Protein AF-A0AAD2CUN0-F1 (afdb_monomer_lite)

Foldseek 3Di:
DDPLLVQLQDLDRDPVVLVVCLVVDQLCQQLDADPVRDGSLLSLLQNDDPRSLVSSLVSLCSNQQVVCVLLVVVVSNVVLVVLNVVLSPDPDSVVNSVSVVVSSVVSVVVVVVVVVLVVVVVVVVVVVVVVCVVDVPDDPPPPPPDDDDCVSNCVRCCVVVPNDPPD

pLDDT: mean 84.8, std 17.95, range [41.09, 98.38]

Organism: NCBI:txid2856

Sequence (167 aa):
MTPFHILCSCAEPRRDLLQALLQKYPSHVLGWKDTNGKRAMDYLAINWTPETASLLQMALQFWMLHPIQRWGATAWFSDMEDKVNAILVNDHKDNRAGLLRKACSKMDDHRRNESMTILELAMWNKALGSLVRRNSSISRRHLVLNTCGSSCVLSNVAPFLGFDSDY

Structure (mmCIF, N/CA/C/O backbone):
data_AF-A0AAD2CUN0-F1
#
_entry.id   AF-A0AAD2CUN0-F1
#
loop_
_atom_site.group_PDB
_atom_site.id
_atom_site.type_symbol
_atom_site.label_atom_id
_atom_site.label_alt_id
_atom_site.label_comp_id
_atom_site.label_asym_id
_atom_site.label_entity_id
_atom_site.label_seq_id
_atom_site.pdbx_PDB_ins_code
_atom_site.Cartn_x
_atom_site.Cartn_y
_atom_site.Cartn_z
_atom_site.occupancy
_atom_site.B_iso_or_equiv
_atom_site.auth_seq_id
_atom_site.auth_comp_id
_atom_site.auth_asym_id
_atom_site.auth_atom_id
_atom_site.pdbx_PDB_model_num
ATOM 1 N N . MET A 1 1 ? 3.752 -16.012 0.666 1.00 89.62 1 MET A N 1
ATOM 2 C CA . MET A 1 1 ? 3.637 -15.326 -0.641 1.00 89.62 1 MET A CA 1
ATOM 3 C C . MET A 1 1 ? 2.155 -15.179 -0.972 1.00 89.62 1 MET A C 1
ATOM 5 O O . MET A 1 1 ? 1.429 -16.145 -0.781 1.00 89.62 1 MET A O 1
ATOM 9 N N . THR A 1 2 ? 1.681 -13.992 -1.364 1.00 96.62 2 THR A N 1
ATOM 10 C CA . THR A 1 2 ? 0.245 -13.736 -1.654 1.00 96.62 2 THR A CA 1
ATOM 11 C C . THR A 1 2 ? 0.004 -13.640 -3.169 1.00 96.62 2 THR A C 1
ATOM 13 O O . THR A 1 2 ? 0.974 -13.436 -3.902 1.00 96.62 2 THR A O 1
ATOM 16 N N . PRO A 1 3 ? -1.248 -13.714 -3.666 1.00 97.81 3 PRO A N 1
ATOM 17 C CA . PRO A 1 3 ? -1.544 -13.483 -5.086 1.00 97.81 3 PRO A CA 1
ATOM 18 C C . PRO A 1 3 ? -1.009 -12.144 -5.615 1.00 97.81 3 PRO A C 1
ATOM 20 O O . PRO A 1 3 ? -0.560 -12.070 -6.755 1.00 97.81 3 PRO A O 1
ATOM 23 N N . PHE A 1 4 ? -0.961 -11.110 -4.765 1.00 98.06 4 PHE A N 1
ATOM 24 C CA . PHE A 1 4 ? -0.335 -9.831 -5.106 1.00 98.06 4 PHE A CA 1
ATOM 25 C C . PHE A 1 4 ? 1.166 -9.965 -5.374 1.00 98.06 4 PHE A C 1
ATOM 27 O O . PHE A 1 4 ? 1.666 -9.343 -6.299 1.00 98.06 4 PHE A O 1
ATOM 34 N N . HIS A 1 5 ? 1.892 -10.783 -4.602 1.00 98.06 5 HIS A N 1
ATOM 35 C CA . HIS A 1 5 ? 3.325 -10.996 -4.837 1.00 98.06 5 HIS A CA 1
ATOM 36 C C . HIS A 1 5 ? 3.563 -11.670 -6.185 1.00 98.06 5 HIS A C 1
ATOM 38 O O . HIS A 1 5 ? 4.440 -11.236 -6.920 1.00 98.06 5 HIS A O 1
ATOM 44 N N . ILE A 1 6 ? 2.752 -12.682 -6.524 1.00 97.75 6 ILE A N 1
ATOM 45 C CA . ILE A 1 6 ? 2.831 -13.369 -7.819 1.00 97.75 6 ILE A CA 1
ATOM 46 C C . ILE A 1 6 ? 2.638 -12.348 -8.941 1.00 97.75 6 ILE A C 1
ATOM 48 O O . ILE A 1 6 ? 3.540 -12.169 -9.753 1.00 97.75 6 ILE A O 1
ATOM 52 N N . LEU A 1 7 ? 1.521 -11.613 -8.921 1.00 97.88 7 LEU A N 1
ATOM 53 C CA . LEU A 1 7 ? 1.194 -10.629 -9.952 1.00 97.88 7 LEU A CA 1
ATOM 54 C C . LEU A 1 7 ? 2.248 -9.520 -10.075 1.00 97.88 7 LEU A C 1
ATOM 56 O O . LEU A 1 7 ? 2.688 -9.211 -11.177 1.00 97.88 7 LEU A O 1
ATOM 60 N N . CYS A 1 8 ? 2.658 -8.918 -8.957 1.00 97.19 8 CYS A N 1
ATOM 61 C CA . CYS A 1 8 ? 3.605 -7.804 -8.962 1.00 97.19 8 CYS A CA 1
ATOM 62 C C . CYS A 1 8 ? 5.037 -8.229 -9.314 1.00 97.19 8 CYS A C 1
ATOM 64 O O . CYS A 1 8 ? 5.842 -7.375 -9.672 1.00 97.19 8 CYS A O 1
ATOM 66 N N . SER A 1 9 ? 5.365 -9.519 -9.192 1.00 96.75 9 SER A N 1
ATOM 67 C CA . SER A 1 9 ? 6.666 -10.073 -9.586 1.00 96.75 9 SER A CA 1
ATOM 68 C C . SER A 1 9 ? 6.760 -10.439 -11.070 1.00 96.75 9 SER A C 1
ATOM 70 O O . SER A 1 9 ? 7.859 -10.712 -11.551 1.00 96.75 9 SER A O 1
ATOM 72 N N . CYS A 1 10 ? 5.637 -10.451 -11.798 1.00 96.88 10 CYS A N 1
ATOM 73 C CA . CYS A 1 10 ? 5.630 -10.707 -13.235 1.00 96.88 10 CYS A CA 1
ATOM 74 C C . CYS A 1 10 ? 6.439 -9.642 -13.994 1.00 96.88 10 CYS A C 1
ATOM 76 O O . CYS A 1 10 ? 6.514 -8.489 -13.572 1.00 96.88 10 CYS A O 1
ATOM 78 N N . ALA A 1 11 ? 7.005 -10.026 -15.143 1.00 94.56 11 ALA A N 1
ATOM 79 C CA . ALA A 1 11 ? 7.679 -9.085 -16.040 1.00 94.56 11 ALA A CA 1
ATOM 80 C C . ALA A 1 11 ? 6.722 -7.977 -16.516 1.00 94.56 11 ALA A C 1
ATOM 82 O O . ALA A 1 11 ? 7.097 -6.810 -16.548 1.00 94.56 11 ALA A O 1
ATOM 83 N N . GLU A 1 12 ? 5.468 -8.349 -16.790 1.00 96.44 12 GLU A N 1
ATOM 84 C CA . GLU A 1 12 ? 4.391 -7.447 -17.203 1.00 96.44 12 GLU A CA 1
ATOM 85 C C . GLU A 1 12 ? 3.175 -7.623 -16.275 1.00 96.44 12 GLU A C 1
ATOM 87 O O . GLU A 1 12 ? 2.271 -8.422 -16.549 1.00 96.44 12 GLU A O 1
ATOM 92 N N . PRO A 1 13 ? 3.144 -6.935 -15.120 1.00 97.12 13 PRO A N 1
ATOM 93 C CA . PRO A 1 13 ? 2.010 -7.004 -14.212 1.00 97.12 13 PRO A CA 1
ATOM 94 C C . PRO A 1 13 ? 0.757 -6.408 -14.859 1.00 97.12 13 PRO A C 1
ATOM 96 O O . PRO A 1 13 ? 0.759 -5.303 -15.398 1.00 97.12 13 PRO A O 1
ATOM 99 N N . ARG A 1 14 ? -0.351 -7.142 -14.780 1.00 97.81 14 ARG A N 1
ATOM 100 C CA . ARG A 1 14 ? -1.617 -6.766 -15.412 1.00 97.81 14 ARG A CA 1
ATOM 101 C C . ARG A 1 14 ? -2.494 -5.907 -14.502 1.00 97.81 14 ARG A C 1
ATOM 103 O O . ARG A 1 14 ? -2.826 -6.311 -13.386 1.00 97.81 14 ARG A O 1
ATOM 110 N N . ARG A 1 15 ? -2.926 -4.747 -15.011 1.00 98.12 15 ARG A N 1
ATOM 111 C CA . ARG A 1 15 ? -3.789 -3.788 -14.292 1.00 98.12 15 ARG A CA 1
ATOM 112 C C . ARG A 1 15 ? -5.135 -4.377 -13.892 1.00 98.12 15 ARG A C 1
ATOM 114 O O . ARG A 1 15 ? -5.556 -4.210 -12.753 1.00 98.12 15 ARG A O 1
ATOM 121 N N . ASP A 1 16 ? -5.802 -5.044 -14.821 1.00 98.19 16 ASP A N 1
ATOM 122 C CA . ASP A 1 16 ? -7.126 -5.629 -14.619 1.00 98.19 16 ASP A CA 1
ATOM 123 C C . ASP A 1 16 ? -7.105 -6.713 -13.532 1.00 98.19 16 ASP A C 1
ATOM 125 O O . ASP A 1 16 ? -7.965 -6.734 -12.651 1.00 98.19 16 ASP A O 1
ATOM 129 N N . LEU A 1 17 ? -6.060 -7.548 -13.521 1.00 98.38 17 LEU A N 1
ATOM 130 C CA . LEU A 1 17 ? -5.852 -8.535 -12.463 1.00 98.38 17 LEU A CA 1
ATOM 131 C C . LEU A 1 17 ? -5.563 -7.875 -11.113 1.00 98.38 17 LEU A C 1
ATOM 133 O O . LEU A 1 17 ? -6.107 -8.317 -10.101 1.00 98.38 17 LEU A O 1
ATOM 137 N N . LEU A 1 18 ? -4.750 -6.811 -11.077 1.00 98.31 18 LEU A N 1
ATOM 138 C CA . LEU A 1 18 ? -4.491 -6.086 -9.831 1.00 98.31 18 LEU A CA 1
ATOM 139 C C . LEU A 1 18 ? -5.797 -5.521 -9.277 1.00 98.31 18 LEU A C 1
ATOM 141 O O . LEU A 1 18 ? -6.114 -5.753 -8.116 1.00 98.31 18 LEU A O 1
ATOM 145 N N . GLN A 1 19 ? -6.587 -4.855 -10.115 1.00 98.25 19 GLN A N 1
ATOM 146 C CA . GLN A 1 19 ? -7.874 -4.291 -9.727 1.00 98.25 19 GLN A CA 1
ATOM 147 C C . GLN A 1 19 ? -8.832 -5.361 -9.188 1.00 98.25 19 GLN A C 1
ATOM 149 O O . GLN A 1 19 ? -9.423 -5.166 -8.125 1.00 98.25 19 GLN A O 1
ATOM 154 N N . ALA A 1 20 ? -8.932 -6.515 -9.854 1.00 98.25 20 ALA A N 1
ATOM 155 C CA . ALA A 1 20 ? -9.742 -7.634 -9.378 1.00 98.25 20 ALA A CA 1
ATOM 156 C C . ALA A 1 20 ? -9.266 -8.155 -8.008 1.00 98.25 20 ALA A C 1
ATOM 158 O O . ALA A 1 20 ? -10.082 -8.440 -7.128 1.00 98.25 20 ALA A O 1
ATOM 159 N N . LEU A 1 21 ? -7.948 -8.241 -7.785 1.00 98.31 21 LEU A N 1
ATOM 160 C CA . LEU A 1 21 ? -7.393 -8.624 -6.484 1.00 98.31 21 LEU A CA 1
ATOM 161 C C . LEU A 1 21 ? -7.690 -7.578 -5.400 1.00 98.31 21 LEU A C 1
ATOM 163 O O . LEU A 1 21 ? -8.067 -7.962 -4.294 1.00 98.31 21 LEU A O 1
ATOM 167 N N . LEU A 1 22 ? -7.565 -6.282 -5.698 1.00 97.44 22 LEU A N 1
ATOM 168 C CA . LEU A 1 22 ? -7.878 -5.201 -4.751 1.00 97.44 22 LEU A CA 1
ATOM 169 C C . LEU A 1 22 ? -9.367 -5.181 -4.380 1.00 97.44 22 LEU A C 1
ATOM 171 O O . LEU A 1 22 ? -9.712 -4.905 -3.238 1.00 97.44 22 LEU A O 1
ATOM 175 N N . GLN A 1 23 ? -10.258 -5.518 -5.311 1.00 97.25 23 GLN A N 1
ATOM 176 C CA . GLN A 1 23 ? -11.691 -5.637 -5.025 1.00 97.25 23 GLN A CA 1
ATOM 177 C C . GLN A 1 23 ? -12.023 -6.859 -4.158 1.00 97.25 23 GLN A C 1
ATOM 179 O O . GLN A 1 23 ? -12.954 -6.812 -3.358 1.00 97.25 23 GLN A O 1
ATOM 184 N N . LYS A 1 24 ? -11.274 -7.957 -4.314 1.00 98.00 24 LYS A N 1
ATOM 185 C CA . LYS A 1 24 ? -11.548 -9.231 -3.634 1.00 98.00 24 LYS A CA 1
ATOM 186 C C . LYS A 1 24 ? -10.911 -9.342 -2.248 1.00 98.00 24 LYS A C 1
ATOM 188 O O . LYS A 1 24 ? -11.487 -9.979 -1.369 1.00 98.00 24 LYS A O 1
ATOM 193 N N . TYR A 1 25 ? -9.717 -8.787 -2.059 1.00 97.56 25 TYR A N 1
ATOM 194 C CA . TYR A 1 25 ? -8.929 -8.960 -0.839 1.00 97.56 25 TYR A CA 1
ATOM 195 C C . TYR A 1 25 ? -8.852 -7.670 -0.015 1.00 97.56 25 TYR A C 1
ATOM 197 O O . TYR A 1 25 ? -8.785 -6.576 -0.574 1.00 97.56 25 TYR A O 1
ATOM 205 N N . PRO A 1 26 ? -8.803 -7.772 1.325 1.00 95.50 26 PRO A N 1
ATOM 206 C CA . PRO A 1 26 ? -8.657 -6.599 2.171 1.00 95.50 26 PRO A CA 1
ATOM 207 C C . PRO A 1 26 ? -7.284 -5.945 1.976 1.00 95.50 26 PRO A C 1
ATOM 209 O O . PRO A 1 26 ? -6.275 -6.617 1.750 1.00 95.50 26 PRO A O 1
ATOM 212 N N . SER A 1 27 ? -7.235 -4.619 2.121 1.00 94.25 27 SER A N 1
ATOM 213 C CA . SER A 1 27 ? -6.046 -3.819 1.808 1.00 94.25 27 SER A CA 1
ATOM 214 C C . SER A 1 27 ? -4.793 -4.263 2.557 1.00 94.25 27 SER A C 1
ATOM 216 O O . SER A 1 27 ? -3.725 -4.337 1.955 1.00 94.25 27 SER A O 1
ATOM 218 N N . HIS A 1 28 ? -4.898 -4.645 3.834 1.00 92.94 28 HIS A N 1
ATOM 219 C CA . HIS A 1 28 ? -3.746 -5.029 4.658 1.00 92.94 28 HIS A CA 1
ATOM 220 C C . HIS A 1 28 ? -2.894 -6.171 4.069 1.00 92.94 28 HIS A C 1
ATOM 222 O O . HIS A 1 28 ? -1.704 -6.237 4.376 1.00 92.94 28 HIS A O 1
ATOM 228 N N . VAL A 1 29 ? -3.450 -7.011 3.186 1.00 96.19 29 VAL A N 1
ATOM 229 C CA . VAL A 1 29 ? -2.731 -8.109 2.512 1.00 96.19 29 VAL A CA 1
ATOM 230 C C . VAL A 1 29 ? -1.588 -7.594 1.625 1.00 96.19 29 VAL A C 1
ATOM 232 O O . VAL A 1 29 ? -0.577 -8.279 1.477 1.00 96.19 29 VAL A O 1
ATOM 235 N N . LEU A 1 30 ? -1.683 -6.370 1.086 1.00 96.00 30 LEU A N 1
ATOM 236 C CA . LEU A 1 30 ? -0.584 -5.718 0.353 1.00 96.00 30 LEU A CA 1
ATOM 237 C C . LEU A 1 30 ? 0.627 -5.398 1.241 1.00 96.00 30 LEU A C 1
ATOM 239 O O . LEU A 1 30 ? 1.746 -5.285 0.744 1.00 96.00 30 LEU A O 1
ATOM 243 N N . GLY A 1 31 ? 0.402 -5.239 2.548 1.00 95.12 31 GLY A N 1
ATOM 244 C CA . GLY A 1 31 ? 1.445 -4.941 3.527 1.00 95.12 31 GLY A CA 1
ATOM 245 C C . GLY A 1 31 ? 2.206 -6.175 4.011 1.00 95.12 31 GLY A C 1
ATOM 246 O O . GLY A 1 31 ? 3.229 -6.024 4.682 1.00 95.12 31 GLY A O 1
ATOM 247 N N . TRP A 1 32 ? 1.719 -7.380 3.695 1.00 96.44 32 TRP A N 1
ATOM 248 C CA . TRP A 1 32 ? 2.367 -8.625 4.093 1.00 96.44 32 TRP A CA 1
ATOM 249 C C . TRP A 1 32 ? 3.686 -8.800 3.358 1.00 96.44 32 TRP A C 1
ATOM 251 O O . TRP A 1 32 ? 3.795 -8.502 2.170 1.00 96.44 32 TRP A O 1
ATOM 261 N N . LYS A 1 33 ? 4.677 -9.306 4.087 1.00 97.19 33 LYS A N 1
ATOM 262 C CA . LYS A 1 33 ? 5.984 -9.652 3.541 1.00 97.19 33 LYS A CA 1
ATOM 263 C C . LYS A 1 33 ? 5.992 -11.115 3.108 1.00 97.19 33 LYS A C 1
ATOM 265 O O . LYS A 1 33 ? 5.359 -11.961 3.742 1.00 97.19 33 LYS A O 1
ATOM 270 N N . ASP A 1 34 ? 6.694 -11.413 2.028 1.00 97.44 34 ASP A N 1
ATOM 271 C CA . ASP A 1 34 ? 6.995 -12.776 1.612 1.00 97.44 34 ASP A CA 1
ATOM 272 C C . ASP A 1 34 ? 8.157 -13.382 2.425 1.00 97.44 34 ASP A C 1
ATOM 274 O O . ASP A 1 34 ? 8.637 -12.805 3.403 1.00 97.44 34 ASP A O 1
ATOM 278 N N . THR A 1 35 ? 8.624 -14.562 2.012 1.00 97.12 35 THR A N 1
ATOM 279 C CA . THR A 1 35 ? 9.769 -15.250 2.630 1.00 97.12 35 THR A CA 1
ATOM 280 C C . THR A 1 35 ? 11.086 -14.486 2.480 1.00 97.12 35 THR A C 1
ATOM 282 O O . THR A 1 35 ? 12.008 -14.723 3.252 1.00 97.12 35 THR A O 1
ATOM 285 N N . ASN A 1 36 ? 11.175 -13.553 1.529 1.00 96.25 36 ASN A N 1
ATOM 286 C CA . ASN A 1 36 ? 12.332 -12.682 1.322 1.00 96.25 36 ASN A CA 1
ATOM 287 C C . ASN A 1 36 ? 12.213 -11.356 2.092 1.00 96.25 36 ASN A C 1
ATOM 289 O O . ASN A 1 36 ? 13.048 -10.466 1.929 1.00 96.25 36 ASN A O 1
ATOM 293 N N . GLY A 1 37 ? 11.160 -11.182 2.896 1.00 96.06 37 GLY A N 1
ATOM 294 C CA . GLY A 1 37 ? 10.907 -9.946 3.627 1.00 96.06 37 GLY A CA 1
ATOM 295 C C . GLY A 1 37 ? 10.406 -8.789 2.754 1.00 96.06 37 GLY A C 1
ATOM 296 O O . GLY A 1 37 ? 10.361 -7.656 3.245 1.00 96.06 37 GLY A O 1
ATOM 297 N N . LYS A 1 38 ? 10.027 -9.047 1.496 1.00 96.44 38 LYS A N 1
ATOM 298 C CA . LYS A 1 38 ? 9.534 -8.049 0.537 1.00 96.44 38 LYS A CA 1
ATOM 299 C C . LYS A 1 38 ? 8.012 -8.041 0.500 1.00 96.44 38 LYS A C 1
ATOM 301 O O . LYS A 1 38 ? 7.380 -9.089 0.555 1.00 96.44 38 LYS A O 1
ATOM 306 N N . ARG A 1 39 ? 7.421 -6.856 0.393 1.00 96.88 39 ARG A N 1
ATOM 307 C CA . ARG A 1 39 ? 5.992 -6.649 0.135 1.00 96.88 39 ARG A CA 1
ATOM 308 C C . ARG A 1 39 ? 5.722 -6.724 -1.364 1.00 96.88 39 ARG A C 1
ATOM 310 O O . ARG A 1 39 ? 6.609 -6.458 -2.170 1.00 96.88 39 ARG A O 1
ATOM 317 N N . ALA A 1 40 ? 4.474 -6.969 -1.758 1.00 97.12 40 ALA A N 1
ATOM 318 C CA . ALA A 1 40 ? 4.089 -6.997 -3.173 1.00 97.12 40 ALA A CA 1
ATOM 319 C C . ALA A 1 40 ? 4.452 -5.694 -3.921 1.00 97.12 40 ALA A C 1
ATOM 321 O O . ALA A 1 40 ? 4.930 -5.738 -5.051 1.00 97.12 40 ALA A O 1
ATOM 322 N N . MET A 1 41 ? 4.292 -4.537 -3.270 1.00 96.81 41 MET A N 1
ATOM 323 C CA . MET A 1 41 ? 4.637 -3.224 -3.837 1.00 96.81 41 MET A CA 1
ATOM 324 C C . MET A 1 41 ? 6.145 -3.025 -4.047 1.00 96.81 41 MET A C 1
ATOM 326 O O . MET A 1 41 ? 6.534 -2.272 -4.938 1.00 96.81 41 MET A O 1
ATOM 330 N N . ASP A 1 42 ? 6.999 -3.724 -3.290 1.00 96.69 42 ASP A N 1
ATOM 331 C CA . ASP A 1 42 ? 8.453 -3.635 -3.468 1.00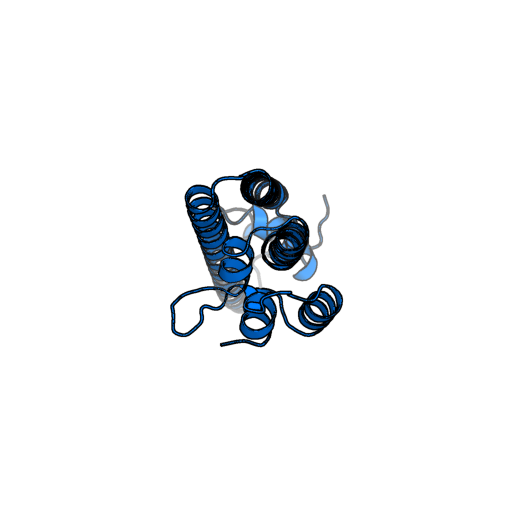 96.69 42 ASP A CA 1
ATOM 332 C C . ASP A 1 42 ? 8.869 -4.186 -4.843 1.00 96.69 42 ASP A C 1
ATOM 334 O O . ASP A 1 42 ? 9.807 -3.677 -5.451 1.00 96.69 42 ASP A O 1
ATOM 338 N N . TYR A 1 43 ? 8.149 -5.181 -5.372 1.00 96.12 43 TYR A N 1
ATOM 339 C CA . TYR A 1 43 ? 8.408 -5.733 -6.707 1.00 96.12 43 TYR A CA 1
ATOM 340 C C . TYR A 1 43 ? 8.067 -4.740 -7.822 1.00 96.12 43 TYR A C 1
ATOM 342 O O . TYR A 1 43 ? 8.858 -4.575 -8.750 1.00 96.12 43 TYR A O 1
ATOM 350 N N . LEU A 1 44 ? 6.956 -4.006 -7.686 1.00 95.94 44 LEU A N 1
ATOM 351 C CA . LEU A 1 44 ? 6.588 -2.943 -8.630 1.00 95.94 44 LEU A CA 1
ATOM 352 C C . LEU A 1 44 ? 7.626 -1.812 -8.637 1.00 95.94 44 LEU A C 1
ATOM 354 O O . LEU A 1 44 ? 7.958 -1.278 -9.691 1.00 95.94 44 LEU A O 1
ATOM 358 N N . ALA A 1 45 ? 8.182 -1.476 -7.470 1.00 95.12 45 ALA A N 1
ATOM 359 C CA . ALA A 1 45 ? 9.206 -0.441 -7.356 1.00 95.12 45 ALA A CA 1
ATOM 360 C C . ALA A 1 45 ? 10.556 -0.841 -7.984 1.00 95.12 45 ALA A C 1
ATOM 362 O O . ALA A 1 45 ? 11.328 0.043 -8.364 1.00 95.12 45 ALA A O 1
ATOM 363 N N . ILE A 1 46 ? 10.849 -2.146 -8.092 1.00 92.94 46 ILE A N 1
ATOM 364 C CA . ILE A 1 46 ? 12.097 -2.671 -8.671 1.00 92.94 46 ILE A CA 1
ATOM 365 C C . ILE A 1 46 ? 12.090 -2.588 -10.202 1.00 92.94 46 ILE A C 1
ATOM 367 O O . ILE A 1 46 ? 13.105 -2.185 -10.776 1.00 92.94 46 ILE A O 1
ATOM 371 N N . ASN A 1 47 ? 10.974 -2.950 -10.841 1.00 91.06 47 ASN A N 1
ATOM 372 C CA . ASN A 1 47 ? 10.814 -2.982 -12.298 1.00 91.06 47 ASN A CA 1
ATOM 373 C C . ASN A 1 47 ? 10.117 -1.705 -12.780 1.00 91.06 47 ASN A C 1
ATOM 375 O O . ASN A 1 47 ? 8.952 -1.734 -13.165 1.00 91.06 47 ASN A O 1
ATOM 379 N N . TRP A 1 48 ? 10.798 -0.562 -12.684 1.00 94.50 48 TRP A N 1
ATOM 380 C CA . TRP A 1 48 ? 10.173 0.745 -12.908 1.00 94.50 48 TRP A CA 1
ATOM 381 C C . TRP A 1 48 ? 9.931 1.059 -14.383 1.00 94.50 48 TRP A C 1
ATOM 383 O O . TRP A 1 48 ? 10.868 1.167 -15.168 1.00 94.50 48 TRP A O 1
ATOM 393 N N . THR A 1 49 ? 8.663 1.251 -14.716 1.00 95.19 49 THR A N 1
ATOM 394 C CA . THR A 1 49 ? 8.124 1.663 -16.015 1.00 95.19 49 THR A CA 1
ATOM 395 C C . THR A 1 49 ? 6.921 2.575 -15.746 1.00 95.19 49 THR A C 1
ATOM 397 O O . THR A 1 49 ? 6.393 2.550 -14.627 1.00 95.19 49 THR A O 1
ATOM 400 N N . PRO A 1 50 ? 6.445 3.366 -16.719 1.00 95.44 50 PRO A N 1
ATOM 401 C CA . PRO A 1 50 ? 5.208 4.135 -16.559 1.00 95.44 50 PRO A CA 1
ATOM 402 C C . PRO A 1 50 ? 4.015 3.265 -16.123 1.00 95.44 50 PRO A C 1
ATOM 404 O O . PRO A 1 50 ? 3.219 3.653 -15.262 1.00 95.44 50 PRO A O 1
ATOM 407 N N . GLU A 1 51 ? 3.927 2.046 -16.651 1.00 96.38 51 GLU A N 1
ATOM 408 C CA . GLU A 1 51 ? 2.889 1.075 -16.324 1.00 96.38 51 GLU A CA 1
ATOM 409 C C . GLU A 1 51 ? 2.998 0.617 -14.867 1.00 96.38 51 GLU A C 1
ATOM 411 O O . GLU A 1 51 ? 2.026 0.723 -14.114 1.00 96.38 51 GLU A O 1
ATOM 416 N N . THR A 1 52 ? 4.175 0.156 -14.430 1.00 96.31 52 THR A N 1
ATOM 417 C CA . THR A 1 52 ? 4.374 -0.298 -13.043 1.00 96.31 52 THR A CA 1
ATOM 418 C C . THR A 1 52 ? 4.293 0.842 -12.035 1.00 96.31 52 THR A C 1
ATOM 420 O O . THR A 1 52 ? 3.832 0.611 -10.917 1.00 96.31 52 THR A O 1
ATOM 423 N N . ALA A 1 53 ? 4.637 2.074 -12.421 1.00 96.50 53 ALA A N 1
ATOM 424 C CA . ALA A 1 53 ? 4.413 3.270 -11.615 1.00 96.50 53 ALA A CA 1
ATOM 425 C C . ALA A 1 53 ? 2.918 3.503 -11.365 1.00 96.50 53 ALA A C 1
ATOM 427 O O . ALA A 1 53 ? 2.502 3.709 -10.223 1.00 96.50 53 ALA A O 1
ATOM 428 N N . SER A 1 54 ? 2.088 3.384 -12.405 1.00 97.75 54 SER A N 1
ATOM 429 C CA . SER A 1 54 ? 0.635 3.517 -12.266 1.00 97.75 54 SER A CA 1
ATOM 430 C C . SER A 1 54 ? 0.021 2.387 -11.427 1.00 97.75 54 SER A C 1
ATOM 432 O O . SER A 1 54 ? -0.882 2.624 -10.622 1.00 97.75 54 SER A O 1
ATOM 434 N N . LEU A 1 55 ? 0.538 1.159 -11.542 1.00 98.12 55 LEU A N 1
ATOM 435 C CA . LEU A 1 55 ? 0.125 0.047 -10.675 1.00 98.12 55 LEU A CA 1
ATOM 436 C C . LEU A 1 55 ? 0.560 0.252 -9.222 1.00 98.12 55 LEU A C 1
ATOM 438 O O . LEU A 1 55 ? -0.207 -0.043 -8.304 1.00 98.12 55 LEU A O 1
ATOM 442 N N . LEU A 1 56 ? 1.768 0.779 -9.000 1.00 97.69 56 LEU A N 1
ATOM 443 C CA . LEU A 1 56 ? 2.258 1.103 -7.665 1.00 97.69 56 LEU A CA 1
ATOM 444 C C . LEU A 1 56 ? 1.396 2.194 -7.029 1.00 97.69 56 LEU A C 1
ATOM 446 O O . LEU A 1 56 ? 1.006 2.045 -5.875 1.00 97.69 56 LEU A O 1
ATOM 450 N N . GLN A 1 57 ? 1.046 3.243 -7.778 1.00 97.88 57 GLN A N 1
ATOM 451 C CA . GLN A 1 57 ? 0.118 4.280 -7.327 1.00 97.88 57 GLN A CA 1
ATOM 452 C C . GLN A 1 57 ? -1.213 3.670 -6.880 1.00 97.88 57 GLN A C 1
ATOM 454 O O . GLN A 1 57 ? -1.650 3.925 -5.760 1.00 97.88 57 GLN A O 1
ATOM 459 N N . MET A 1 58 ? -1.820 2.816 -7.710 1.00 98.06 58 MET A N 1
ATOM 460 C CA . MET A 1 58 ? -3.080 2.143 -7.382 1.00 98.06 58 MET A CA 1
ATOM 461 C C . MET A 1 58 ? -2.967 1.317 -6.090 1.00 98.06 58 MET A C 1
ATOM 463 O O . MET A 1 58 ? -3.825 1.410 -5.210 1.00 98.06 58 MET A O 1
ATOM 467 N N . ALA A 1 59 ? -1.893 0.536 -5.945 1.00 97.75 59 ALA A N 1
ATOM 468 C CA . ALA A 1 59 ? -1.656 -0.273 -4.752 1.00 97.75 59 ALA A CA 1
ATOM 469 C C . ALA A 1 59 ? -1.434 0.588 -3.494 1.00 97.75 59 ALA A C 1
ATOM 471 O O . ALA A 1 59 ? -1.992 0.286 -2.438 1.00 97.75 59 ALA A O 1
ATOM 472 N N . LEU A 1 60 ? -0.668 1.678 -3.604 1.00 97.44 60 LEU A N 1
ATOM 473 C CA . LEU A 1 60 ? -0.400 2.605 -2.503 1.00 97.44 60 LEU A CA 1
ATOM 474 C C . LEU A 1 60 ? -1.660 3.352 -2.063 1.00 97.44 60 LEU A C 1
ATOM 476 O O . LEU A 1 60 ? -1.939 3.409 -0.866 1.00 97.44 60 LEU A O 1
ATOM 480 N N . GLN A 1 61 ? -2.456 3.863 -3.003 1.00 96.69 61 GLN A N 1
ATOM 481 C CA . GLN A 1 61 ? -3.726 4.527 -2.699 1.00 96.69 61 GLN A CA 1
ATOM 482 C C . GLN A 1 61 ? -4.688 3.578 -1.972 1.00 96.69 61 GLN A C 1
ATOM 484 O O . GLN A 1 61 ? -5.248 3.932 -0.932 1.00 96.69 61 GLN A O 1
ATOM 489 N N . PHE A 1 62 ? -4.820 2.339 -2.456 1.00 96.88 62 PHE A N 1
ATOM 490 C CA . PHE A 1 62 ? -5.678 1.338 -1.824 1.00 96.88 62 PHE A CA 1
ATOM 491 C C . PHE A 1 62 ? -5.178 0.905 -0.437 1.00 96.88 62 PHE A C 1
ATOM 493 O O . PHE A 1 62 ? -5.973 0.645 0.469 1.00 96.88 62 PHE A O 1
ATOM 500 N N . TRP A 1 63 ? -3.861 0.799 -0.251 1.00 95.88 63 TRP A N 1
ATOM 501 C CA . TRP A 1 63 ? -3.280 0.313 0.999 1.00 95.88 63 TRP A CA 1
ATOM 502 C C . TRP A 1 63 ? -3.147 1.380 2.087 1.00 95.88 63 TRP A C 1
ATOM 504 O O . TRP A 1 63 ? -3.390 1.075 3.258 1.00 95.88 63 TRP A O 1
ATOM 514 N N . MET A 1 64 ? -2.736 2.591 1.710 1.00 95.31 64 MET A N 1
ATOM 515 C CA . MET A 1 64 ? -2.422 3.686 2.631 1.00 95.31 64 MET A CA 1
ATOM 516 C C . MET A 1 64 ? -3.590 4.659 2.768 1.00 95.31 64 MET A C 1
ATOM 518 O O . MET A 1 64 ? -4.028 4.924 3.882 1.00 95.31 64 MET A O 1
ATOM 522 N N . LEU A 1 65 ? -4.120 5.168 1.652 1.00 95.00 65 LEU A N 1
ATOM 523 C CA . LEU A 1 65 ? -5.051 6.300 1.684 1.00 95.00 65 LEU A CA 1
ATOM 524 C C . LEU A 1 65 ? -6.486 5.871 1.995 1.00 95.00 65 LEU A C 1
ATOM 526 O O . LEU A 1 65 ? -7.130 6.474 2.850 1.00 95.00 65 LEU A O 1
ATOM 530 N N . HIS A 1 66 ? -6.972 4.794 1.371 1.00 93.81 66 HIS A N 1
ATOM 531 C CA . HIS A 1 66 ? -8.337 4.296 1.588 1.00 93.81 66 HIS A CA 1
ATOM 532 C C . HIS A 1 66 ? -8.670 4.027 3.069 1.00 93.81 66 HIS A C 1
ATOM 534 O O . HIS A 1 66 ? -9.737 4.453 3.516 1.00 93.81 66 HIS A O 1
ATOM 540 N N . PRO A 1 67 ? -7.817 3.340 3.861 1.00 90.81 67 PRO A N 1
ATOM 541 C CA . PRO A 1 67 ? -8.091 3.153 5.285 1.00 90.81 67 PRO A CA 1
ATOM 542 C C . PRO A 1 67 ? -8.143 4.474 6.058 1.00 90.81 67 PRO A C 1
ATOM 544 O O . PRO A 1 67 ? -9.078 4.694 6.819 1.00 90.81 67 PRO A O 1
ATOM 547 N N . ILE A 1 68 ? -7.193 5.380 5.812 1.00 89.81 68 ILE A N 1
ATOM 548 C CA . ILE A 1 68 ? -7.092 6.655 6.536 1.00 89.81 68 ILE A CA 1
ATOM 549 C C . ILE A 1 68 ? -8.278 7.569 6.232 1.00 89.81 68 ILE A C 1
ATOM 551 O O . ILE A 1 68 ? -8.806 8.223 7.131 1.00 89.81 68 ILE A O 1
ATOM 555 N N . GLN A 1 69 ? -8.740 7.572 4.981 1.00 90.25 69 GLN A N 1
ATOM 556 C CA . GLN A 1 69 ? -9.925 8.317 4.576 1.00 90.25 69 GLN A CA 1
ATOM 557 C C . GLN A 1 69 ? -11.161 7.875 5.371 1.00 90.25 69 GLN A C 1
ATOM 559 O O . GLN A 1 69 ? -11.947 8.717 5.799 1.00 90.25 69 GLN A O 1
ATOM 564 N N . ARG A 1 70 ? -11.313 6.568 5.630 1.00 86.94 70 ARG A N 1
ATOM 565 C CA . ARG A 1 70 ? -12.422 6.034 6.440 1.00 86.94 70 ARG A CA 1
ATOM 566 C C . ARG A 1 70 ? -12.340 6.443 7.907 1.00 86.94 70 ARG A C 1
ATOM 568 O O . ARG A 1 70 ? -13.374 6.522 8.558 1.00 86.94 70 ARG A O 1
ATOM 575 N N . TRP A 1 71 ? -11.143 6.712 8.423 1.00 83.81 71 TRP A N 1
ATOM 576 C CA . TRP A 1 71 ? -10.954 7.191 9.794 1.00 83.81 71 TRP A CA 1
ATOM 577 C C . TRP A 1 71 ? -11.264 8.680 9.961 1.00 83.81 71 TRP A C 1
ATOM 579 O O . TRP A 1 71 ? -11.282 9.164 11.090 1.00 83.81 71 TRP A O 1
ATOM 589 N N . GLY A 1 72 ? -11.454 9.425 8.865 1.00 84.69 72 GLY A N 1
ATOM 590 C CA . GLY A 1 72 ? -11.632 10.879 8.899 1.00 84.69 72 GLY A CA 1
ATOM 591 C C . GLY A 1 72 ? -10.393 11.639 9.392 1.00 84.69 72 GLY A C 1
ATOM 592 O O . GLY A 1 72 ? -10.495 12.792 9.804 1.00 84.69 72 GLY A O 1
ATOM 593 N N . ALA A 1 73 ? -9.214 11.010 9.367 1.00 86.38 73 ALA A N 1
ATOM 594 C CA . ALA A 1 73 ? -7.962 11.600 9.832 1.00 86.38 73 ALA A CA 1
ATOM 595 C C . ALA A 1 73 ? -7.310 12.444 8.720 1.00 86.38 73 ALA A C 1
ATOM 597 O O . ALA A 1 73 ? -6.320 12.038 8.112 1.00 86.38 73 ALA A O 1
ATOM 598 N N . THR A 1 74 ? -7.871 13.624 8.439 1.00 90.38 74 THR A N 1
ATOM 599 C CA . THR A 1 74 ? -7.470 14.501 7.315 1.00 90.38 74 THR A CA 1
ATOM 600 C C . THR A 1 74 ? -5.983 14.862 7.319 1.00 90.38 74 THR A C 1
ATOM 602 O O . THR A 1 74 ? -5.329 14.793 6.280 1.00 90.38 74 THR A O 1
ATOM 605 N N . ALA A 1 75 ? -5.414 15.163 8.489 1.00 90.56 75 ALA A N 1
ATOM 606 C CA . ALA A 1 75 ? -3.986 15.453 8.623 1.00 90.56 75 ALA A CA 1
ATOM 607 C C . ALA A 1 75 ? -3.104 14.249 8.242 1.00 90.56 75 ALA A C 1
ATOM 609 O O . ALA A 1 75 ? -2.066 14.410 7.606 1.00 90.56 75 ALA A O 1
ATOM 610 N N . TRP A 1 76 ? -3.519 13.031 8.606 1.00 90.94 76 TRP A N 1
ATOM 611 C CA . TRP A 1 76 ? -2.791 11.809 8.244 1.00 90.94 76 TRP A CA 1
ATOM 612 C C . TRP A 1 76 ? -2.966 11.461 6.772 1.00 90.94 76 TRP A C 1
ATOM 614 O O . TRP A 1 76 ? -2.039 10.941 6.157 1.00 90.94 76 TRP A O 1
ATOM 624 N N . PHE A 1 77 ? -4.143 11.747 6.214 1.00 93.56 77 PHE A N 1
ATOM 625 C CA . PHE A 1 77 ? -4.405 11.554 4.796 1.00 93.56 77 PHE A CA 1
ATOM 626 C C . PHE A 1 77 ? -3.441 12.403 3.966 1.00 93.56 77 PHE A C 1
ATOM 628 O O . PHE A 1 77 ? -2.744 11.850 3.123 1.00 93.56 77 PHE A O 1
ATOM 635 N N . SER A 1 78 ? -3.326 13.697 4.286 1.00 95.31 78 SER A N 1
ATOM 636 C CA . SER A 1 78 ? -2.387 14.613 3.625 1.00 95.31 78 SER A CA 1
ATOM 637 C C . SER A 1 78 ? -0.935 14.137 3.753 1.00 95.31 78 SER A C 1
ATOM 639 O O . SER A 1 78 ? -0.248 14.018 2.745 1.00 95.31 78 SER A O 1
ATOM 641 N N . ASP A 1 79 ? -0.473 13.777 4.962 1.00 95.31 79 ASP A N 1
ATOM 642 C CA . ASP A 1 79 ? 0.909 13.293 5.165 1.00 95.31 79 ASP A CA 1
ATOM 643 C C . ASP A 1 79 ? 1.206 12.018 4.358 1.00 95.31 79 ASP A C 1
ATOM 645 O O . ASP A 1 79 ? 2.320 11.831 3.863 1.00 95.31 79 ASP A O 1
ATOM 649 N N . MET A 1 80 ? 0.231 11.116 4.220 1.00 96.00 80 MET A N 1
ATOM 650 C CA . MET A 1 80 ? 0.408 9.901 3.423 1.00 96.00 80 MET A CA 1
ATOM 651 C C . MET A 1 80 ? 0.322 10.155 1.928 1.00 96.00 80 MET A C 1
ATOM 653 O O . MET A 1 80 ? 1.081 9.545 1.176 1.00 96.00 80 MET A O 1
ATOM 657 N N . GLU A 1 81 ? -0.559 11.047 1.491 1.00 96.88 81 GLU A N 1
ATOM 658 C CA . GLU A 1 81 ? -0.661 11.459 0.095 1.00 96.88 81 GLU A CA 1
ATOM 659 C C . GLU A 1 81 ? 0.657 12.081 -0.380 1.00 96.88 81 GLU A C 1
ATOM 661 O O . GLU A 1 81 ? 1.197 11.662 -1.407 1.00 96.88 81 GLU A O 1
ATOM 666 N N . ASP A 1 82 ? 1.260 12.952 0.432 1.00 97.38 82 ASP A N 1
ATOM 667 C CA . ASP A 1 82 ? 2.579 13.531 0.164 1.00 97.38 82 ASP A CA 1
ATOM 668 C C . ASP A 1 82 ? 3.661 12.455 0.021 1.00 97.38 82 ASP A C 1
ATOM 670 O O . ASP A 1 82 ? 4.502 12.516 -0.880 1.00 97.38 82 ASP A O 1
ATOM 674 N N . LYS A 1 83 ? 3.635 11.416 0.867 1.00 97.06 83 LYS A N 1
ATOM 675 C CA . LYS A 1 83 ? 4.583 10.293 0.761 1.00 97.06 83 LYS A CA 1
ATOM 676 C C . LYS A 1 83 ? 4.362 9.469 -0.498 1.00 97.06 83 LYS A C 1
ATOM 678 O O . LYS A 1 83 ? 5.344 9.061 -1.118 1.00 97.06 83 LYS A O 1
ATOM 683 N N . VAL A 1 84 ? 3.112 9.214 -0.878 1.00 96.75 84 VAL A N 1
ATOM 684 C CA . VAL A 1 84 ? 2.787 8.508 -2.124 1.00 96.75 84 VAL A CA 1
ATOM 685 C C . VAL A 1 84 ? 3.292 9.313 -3.318 1.00 96.75 84 VAL A C 1
ATOM 687 O O . VAL A 1 84 ? 4.012 8.764 -4.150 1.00 96.75 84 VAL A O 1
ATOM 690 N N . ASN A 1 85 ? 3.021 10.616 -3.358 1.00 97.25 85 ASN A N 1
ATOM 691 C CA . ASN A 1 85 ? 3.501 11.501 -4.418 1.00 97.25 85 ASN A CA 1
ATOM 692 C C . ASN A 1 85 ? 5.035 11.538 -4.478 1.00 97.25 85 ASN A C 1
ATOM 694 O O . ASN A 1 85 ? 5.613 11.384 -5.553 1.00 97.25 85 ASN A O 1
ATOM 698 N N . ALA A 1 86 ? 5.710 11.627 -3.328 1.00 97.06 86 ALA A N 1
ATOM 699 C CA . ALA A 1 86 ? 7.169 11.584 -3.259 1.00 97.06 86 ALA A CA 1
ATOM 700 C C . ALA A 1 86 ? 7.758 10.264 -3.790 1.00 97.06 86 ALA A C 1
ATOM 702 O O . ALA A 1 86 ? 8.837 10.273 -4.381 1.00 97.06 86 ALA A O 1
ATOM 703 N N . ILE A 1 87 ? 7.076 9.128 -3.600 1.00 96.81 87 ILE A N 1
ATOM 704 C CA . ILE A 1 87 ? 7.494 7.832 -4.161 1.00 96.81 87 ILE A CA 1
ATOM 705 C C . ILE A 1 87 ? 7.350 7.830 -5.687 1.00 96.81 87 ILE A C 1
ATOM 707 O O . ILE A 1 87 ? 8.241 7.331 -6.374 1.00 96.81 87 ILE A O 1
ATOM 711 N N . LEU A 1 88 ? 6.247 8.371 -6.211 1.00 95.62 88 LEU A N 1
ATOM 712 C CA . LEU A 1 88 ? 5.917 8.328 -7.640 1.00 95.62 88 LEU A CA 1
ATOM 713 C C . LEU A 1 88 ? 6.773 9.273 -8.489 1.00 95.62 88 LEU A C 1
ATOM 715 O O . LEU A 1 88 ? 7.115 8.920 -9.611 1.00 95.62 88 LEU A O 1
ATOM 719 N N . VAL A 1 89 ? 7.144 10.436 -7.949 1.00 95.56 89 VAL A N 1
ATOM 720 C CA . VAL A 1 89 ? 7.986 11.433 -8.640 1.00 95.56 89 VAL A CA 1
ATOM 721 C C . VAL A 1 89 ? 9.476 11.050 -8.616 1.00 95.56 89 VAL A C 1
ATOM 723 O O . VAL A 1 89 ? 10.287 11.638 -9.323 1.00 95.56 89 VAL A O 1
ATOM 726 N N . ASN A 1 90 ? 9.880 10.065 -7.807 1.00 92.69 90 ASN A N 1
ATOM 727 C CA . ASN A 1 90 ? 11.291 9.712 -7.663 1.00 92.69 90 ASN A CA 1
ATOM 728 C C . ASN A 1 90 ? 11.777 8.746 -8.755 1.00 92.69 90 ASN A C 1
ATOM 730 O O . ASN A 1 90 ? 11.439 7.556 -8.752 1.00 92.69 90 ASN A O 1
ATOM 734 N N . ASP A 1 91 ? 12.665 9.227 -9.625 1.00 88.75 91 ASP A N 1
ATOM 735 C CA . ASP A 1 91 ? 13.261 8.432 -10.706 1.00 88.75 91 ASP A CA 1
ATOM 736 C C . ASP A 1 91 ? 14.378 7.483 -10.238 1.00 88.75 91 ASP A C 1
ATOM 738 O O . ASP A 1 91 ? 14.646 6.459 -10.873 1.00 88.75 91 ASP A O 1
ATOM 742 N N . HIS A 1 92 ? 14.998 7.748 -9.085 1.00 91.62 92 HIS A N 1
ATOM 743 C CA . HIS A 1 92 ? 16.098 6.939 -8.568 1.00 91.62 92 HIS A CA 1
ATOM 744 C C . HIS A 1 92 ? 15.596 5.722 -7.782 1.00 91.62 92 HIS A C 1
ATOM 746 O O . HIS A 1 92 ? 14.992 5.842 -6.715 1.00 91.62 92 HIS A O 1
ATOM 752 N N . LYS A 1 93 ? 15.934 4.523 -8.272 1.00 89.81 93 LYS A N 1
ATOM 753 C CA . LYS A 1 93 ? 15.506 3.232 -7.706 1.00 89.81 93 LYS A CA 1
ATOM 754 C C . LYS A 1 93 ? 15.776 3.088 -6.202 1.00 89.81 93 LYS A C 1
ATOM 756 O O . LYS A 1 93 ? 14.862 2.741 -5.454 1.00 89.81 93 LYS A O 1
ATOM 761 N N . ASP A 1 94 ? 17.000 3.363 -5.751 1.00 89.44 94 ASP A N 1
ATOM 762 C CA . ASP A 1 94 ? 17.380 3.172 -4.343 1.00 89.44 94 ASP A CA 1
ATOM 763 C C . ASP A 1 94 ? 16.668 4.165 -3.420 1.00 89.44 94 ASP A C 1
ATOM 765 O O . ASP A 1 94 ? 16.155 3.794 -2.358 1.00 89.44 94 ASP A O 1
ATOM 769 N N . ASN A 1 95 ? 16.542 5.415 -3.869 1.00 93.94 95 ASN A N 1
ATOM 770 C CA . ASN A 1 95 ? 15.800 6.440 -3.145 1.00 93.94 95 ASN A CA 1
ATOM 771 C C . ASN A 1 95 ? 14.318 6.073 -3.043 1.00 93.94 95 ASN A C 1
ATOM 773 O O . ASN A 1 95 ? 13.740 6.161 -1.959 1.00 93.94 95 ASN A O 1
ATOM 777 N N . ARG A 1 96 ? 13.716 5.581 -4.131 1.00 95.00 96 ARG A N 1
ATOM 778 C CA . ARG A 1 96 ? 12.322 5.125 -4.153 1.00 95.00 96 ARG A CA 1
ATOM 779 C C . ARG A 1 96 ? 12.077 3.977 -3.184 1.00 95.00 96 ARG A C 1
ATOM 781 O O . ARG A 1 96 ? 11.122 4.029 -2.414 1.00 95.00 96 ARG A O 1
ATOM 788 N N . ALA A 1 97 ? 12.950 2.970 -3.167 1.00 94.38 97 ALA A N 1
ATOM 789 C CA . ALA A 1 97 ? 12.848 1.864 -2.217 1.00 94.38 97 ALA A CA 1
ATOM 790 C C . ALA A 1 97 ? 12.951 2.354 -0.758 1.00 94.38 97 ALA A C 1
ATOM 792 O O . ALA A 1 97 ? 12.213 1.889 0.116 1.00 94.38 97 ALA A O 1
ATOM 793 N N . GLY A 1 98 ? 13.826 3.329 -0.492 1.00 96.06 98 GLY A N 1
ATOM 794 C CA . GLY A 1 98 ? 13.930 3.994 0.807 1.00 96.06 98 GLY A CA 1
ATOM 795 C C . GLY A 1 98 ? 12.657 4.753 1.199 1.00 96.06 98 GLY A C 1
ATOM 796 O O . GLY A 1 98 ? 12.174 4.597 2.323 1.00 96.06 98 GLY A O 1
ATOM 797 N N . LEU A 1 99 ? 12.086 5.536 0.279 1.00 96.81 99 LEU A N 1
ATOM 798 C CA . LEU A 1 99 ? 10.834 6.276 0.482 1.00 96.81 99 LEU A CA 1
ATOM 799 C C . LEU A 1 99 ? 9.653 5.334 0.722 1.00 96.81 99 LEU A C 1
ATOM 801 O O . LEU A 1 99 ? 8.914 5.517 1.689 1.00 96.81 99 LEU A O 1
ATOM 805 N N . LEU A 1 100 ? 9.529 4.278 -0.085 1.00 96.69 100 LEU A N 1
ATOM 806 C CA . LEU A 1 100 ? 8.498 3.256 0.064 1.00 96.69 100 LEU A CA 1
ATOM 807 C C . LEU A 1 100 ? 8.581 2.584 1.436 1.00 96.69 100 LEU A C 1
ATOM 809 O O . LEU A 1 100 ? 7.570 2.450 2.126 1.00 96.69 100 LEU A O 1
ATOM 813 N N . ARG A 1 101 ? 9.789 2.223 1.885 1.00 95.75 101 ARG A N 1
ATOM 814 C CA . ARG A 1 101 ? 10.002 1.639 3.215 1.00 95.75 101 ARG A CA 1
ATOM 815 C C . ARG A 1 101 ? 9.592 2.596 4.333 1.00 95.75 101 ARG A C 1
ATOM 817 O O . ARG A 1 101 ? 8.921 2.159 5.268 1.00 95.75 101 ARG A O 1
ATOM 824 N N . LYS A 1 102 ? 9.967 3.876 4.233 1.00 96.62 102 LYS A N 1
ATOM 825 C CA . LYS A 1 102 ? 9.589 4.917 5.206 1.00 96.62 102 LYS A CA 1
ATOM 826 C C . LYS A 1 102 ? 8.072 5.101 5.265 1.00 96.62 102 LYS A C 1
ATOM 828 O O . LYS A 1 102 ? 7.511 5.084 6.357 1.00 96.62 102 LYS A O 1
ATOM 833 N N . ALA A 1 103 ? 7.410 5.206 4.114 1.00 96.56 103 ALA A N 1
ATOM 834 C CA . ALA A 1 103 ? 5.958 5.339 4.032 1.00 96.56 103 ALA A CA 1
ATOM 835 C C . ALA A 1 103 ? 5.240 4.109 4.608 1.00 96.56 103 ALA A C 1
ATOM 837 O O . ALA A 1 103 ? 4.326 4.244 5.418 1.00 96.56 103 ALA A O 1
ATOM 838 N N . CYS A 1 104 ? 5.712 2.901 4.281 1.00 95.25 104 CYS A N 1
ATOM 839 C CA . CYS A 1 104 ? 5.163 1.672 4.849 1.00 95.25 104 CYS A CA 1
ATOM 840 C C . CYS A 1 104 ? 5.338 1.599 6.371 1.00 95.25 104 CYS A C 1
ATOM 842 O O . CYS A 1 104 ? 4.397 1.231 7.063 1.00 95.25 104 CYS A O 1
ATOM 844 N N . SER A 1 105 ? 6.517 1.956 6.893 1.00 95.31 105 SER A N 1
ATOM 845 C CA . SER A 1 105 ? 6.766 1.981 8.341 1.00 95.31 105 SER A CA 1
ATOM 846 C C . SER A 1 105 ? 5.820 2.947 9.045 1.00 95.31 105 SER A C 1
ATOM 848 O O . SER A 1 105 ? 5.213 2.589 10.046 1.00 95.31 105 SER A O 1
ATOM 850 N N . LYS A 1 106 ? 5.643 4.146 8.480 1.00 95.31 106 LYS A N 1
ATOM 851 C CA . LYS A 1 106 ? 4.718 5.144 9.015 1.00 95.31 106 LYS A CA 1
ATOM 852 C C . LYS A 1 106 ? 3.281 4.610 9.039 1.00 95.31 106 LYS A C 1
ATOM 854 O O . LYS A 1 106 ? 2.585 4.793 10.030 1.00 95.31 106 LYS A O 1
ATOM 859 N N . MET A 1 107 ? 2.843 3.921 7.983 1.00 94.25 107 MET A N 1
ATOM 860 C CA . MET A 1 107 ? 1.510 3.309 7.930 1.00 94.25 107 MET A CA 1
ATOM 861 C C . MET A 1 107 ? 1.336 2.210 8.988 1.00 94.25 107 MET A C 1
ATOM 863 O O . MET A 1 107 ? 0.286 2.124 9.627 1.00 94.25 107 MET A O 1
ATOM 867 N N . ASP A 1 108 ? 2.363 1.386 9.196 1.00 91.94 108 ASP A N 1
ATOM 868 C CA . ASP A 1 108 ? 2.360 0.351 10.233 1.00 91.94 108 ASP A CA 1
ATOM 869 C C . ASP A 1 108 ? 2.273 0.979 11.642 1.00 91.94 108 ASP A C 1
ATOM 871 O O . ASP A 1 108 ? 1.513 0.493 12.484 1.00 91.94 108 ASP A O 1
ATOM 875 N N . ASP A 1 109 ? 2.958 2.104 11.880 1.00 92.19 109 ASP A N 1
ATOM 876 C CA . ASP A 1 109 ? 2.853 2.867 13.132 1.00 92.19 109 ASP A CA 1
ATOM 877 C C . ASP A 1 109 ? 1.443 3.447 13.338 1.00 92.19 109 ASP A C 1
ATOM 879 O O . ASP A 1 109 ? 0.894 3.350 14.436 1.00 92.19 109 ASP A O 1
ATOM 883 N N . HIS A 1 110 ? 0.805 3.985 12.290 1.00 90.00 110 HIS A N 1
ATOM 884 C CA . HIS A 1 110 ? -0.577 4.474 12.388 1.00 90.00 110 HIS A CA 1
ATOM 885 C C . HIS A 1 110 ? -1.562 3.365 12.745 1.00 90.00 110 HIS A C 1
ATOM 887 O O . HIS A 1 110 ? -2.392 3.553 13.632 1.00 90.00 110 HIS A O 1
ATOM 893 N N . ARG A 1 111 ? -1.445 2.194 12.111 1.00 88.56 111 ARG A N 1
ATOM 894 C CA . ARG A 1 111 ? -2.289 1.034 12.435 1.00 88.56 111 ARG A CA 1
ATOM 895 C C . ARG A 1 111 ? -2.089 0.556 13.867 1.00 88.56 111 ARG A C 1
ATOM 897 O O . ARG A 1 111 ? -3.052 0.163 14.525 1.00 88.56 111 ARG A O 1
ATOM 904 N N . ARG A 1 112 ? -0.846 0.581 14.363 1.00 91.12 112 ARG A N 1
ATOM 905 C CA . ARG A 1 112 ? -0.555 0.253 15.764 1.00 91.12 112 ARG A CA 1
ATOM 906 C C . ARG A 1 112 ? -1.241 1.243 16.701 1.00 91.12 112 ARG A C 1
ATOM 908 O O . ARG A 1 112 ? -1.913 0.802 17.628 1.00 91.12 112 ARG A O 1
ATOM 915 N N . ASN A 1 113 ? -1.104 2.542 16.440 1.00 89.19 113 ASN A N 1
ATOM 916 C CA . ASN A 1 113 ? -1.721 3.585 17.258 1.00 89.19 113 ASN A CA 1
ATOM 917 C C . ASN A 1 113 ? -3.247 3.463 17.264 1.00 89.19 113 ASN A C 1
ATOM 919 O O . ASN A 1 113 ? -3.844 3.463 18.332 1.00 89.19 113 ASN A O 1
ATOM 923 N N . GLU A 1 114 ? -3.869 3.267 16.100 1.00 86.12 114 GLU A N 1
ATOM 924 C CA . GLU A 1 114 ? -5.311 3.025 15.989 1.00 86.12 114 GLU A CA 1
ATOM 925 C C . GLU A 1 114 ? -5.739 1.812 16.830 1.00 86.12 114 GLU A C 1
ATOM 927 O O . GLU A 1 114 ? -6.655 1.908 17.647 1.00 86.12 114 GLU A O 1
ATOM 932 N N . SER A 1 115 ? -5.038 0.683 16.683 1.00 88.25 115 SER A N 1
ATOM 933 C CA . SER A 1 115 ? -5.340 -0.542 17.433 1.00 88.25 115 SER A CA 1
ATOM 934 C C . SER A 1 115 ? -5.230 -0.322 18.944 1.00 88.25 115 SER A C 1
ATOM 936 O O . SER A 1 115 ? -6.085 -0.787 19.697 1.00 88.25 115 SER A O 1
ATOM 938 N N . MET A 1 116 ? -4.208 0.412 19.396 1.00 90.31 116 MET A N 1
ATOM 939 C CA . MET A 1 116 ? -4.044 0.774 20.806 1.00 90.31 116 MET A CA 1
ATOM 940 C C . MET A 1 116 ? -5.178 1.677 21.292 1.00 90.31 116 MET A C 1
ATOM 942 O O . MET A 1 116 ? -5.777 1.377 22.321 1.00 90.31 116 MET A O 1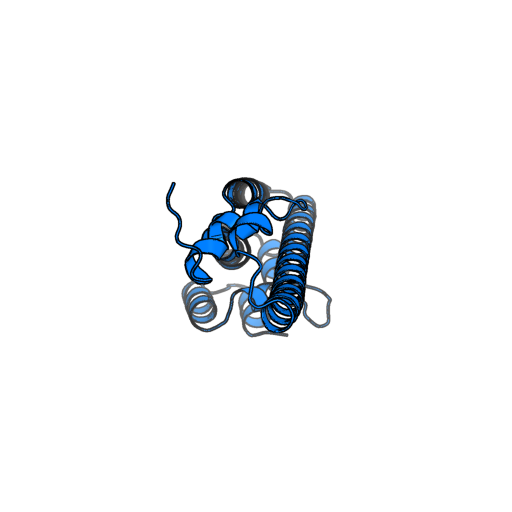
ATOM 946 N N . THR A 1 117 ? -5.540 2.717 20.540 1.00 86.69 117 THR A N 1
ATOM 947 C CA . THR A 1 117 ? -6.632 3.627 20.912 1.00 86.69 117 THR A CA 1
ATOM 948 C C . THR A 1 117 ? -7.980 2.906 20.992 1.00 86.69 117 THR A C 1
ATOM 950 O O . THR A 1 117 ? -8.753 3.156 21.917 1.00 86.69 117 THR A O 1
ATOM 953 N N . ILE A 1 118 ? -8.263 1.967 20.082 1.00 86.31 118 ILE A N 1
ATOM 954 C CA . ILE A 1 118 ? -9.482 1.142 20.134 1.00 86.31 118 ILE A CA 1
ATOM 955 C C . ILE A 1 118 ? -9.494 0.264 21.393 1.00 86.31 118 ILE A C 1
ATOM 957 O O . ILE A 1 118 ? -10.523 0.159 22.064 1.00 86.31 118 ILE A O 1
ATOM 961 N N . LEU A 1 119 ? -8.360 -0.353 21.740 1.00 90.25 119 LEU A N 1
ATOM 962 C CA . LEU A 1 119 ? -8.240 -1.167 22.952 1.00 90.25 119 LEU A CA 1
ATOM 963 C C . LEU A 1 119 ? -8.404 -0.326 24.221 1.00 90.25 119 LEU A C 1
ATOM 965 O O . LEU A 1 119 ? -9.138 -0.725 25.123 1.00 90.25 119 LEU A O 1
ATOM 969 N N . GLU A 1 120 ? -7.770 0.843 24.283 1.00 89.75 120 GLU A N 1
ATOM 970 C CA . GLU A 1 120 ? -7.930 1.798 25.383 1.00 89.75 120 GLU A CA 1
ATOM 971 C C . GLU A 1 120 ? -9.394 2.200 25.554 1.00 89.75 120 GLU A C 1
ATOM 973 O O . GLU A 1 120 ? -9.933 2.113 26.658 1.00 89.75 120 GLU A O 1
ATOM 978 N N . LEU A 1 121 ? -10.073 2.547 24.460 1.00 86.12 121 LEU A N 1
ATOM 979 C CA . LEU A 1 121 ? -11.490 2.896 24.478 1.00 86.12 121 LEU A CA 1
ATOM 980 C C . LEU A 1 121 ? -12.366 1.733 24.966 1.00 86.12 121 LEU A C 1
ATOM 982 O O . LEU A 1 121 ? -13.260 1.927 25.791 1.00 86.12 121 LEU A O 1
ATOM 986 N N . ALA A 1 122 ? -12.093 0.507 24.514 1.00 86.44 122 ALA A N 1
ATOM 987 C CA . ALA A 1 122 ? -12.806 -0.683 24.972 1.00 86.44 122 ALA A CA 1
ATOM 988 C C . ALA A 1 122 ? -12.604 -0.938 26.479 1.00 86.44 122 ALA A C 1
ATOM 990 O O . ALA A 1 122 ? -13.560 -1.278 27.186 1.00 86.44 122 ALA A O 1
ATOM 991 N N . MET A 1 123 ? -11.384 -0.739 26.990 1.00 89.06 123 MET A N 1
ATOM 992 C CA . MET A 1 123 ? -11.079 -0.853 28.420 1.00 89.06 123 MET A CA 1
ATOM 993 C C . MET A 1 123 ? -11.809 0.214 29.242 1.00 89.06 123 MET A C 1
ATOM 995 O O . MET A 1 123 ? -12.423 -0.123 30.259 1.00 89.06 123 MET A O 1
ATOM 999 N N . TRP A 1 124 ? -11.813 1.468 28.784 1.00 89.56 124 TRP A N 1
ATOM 1000 C CA . TRP A 1 124 ? -12.543 2.557 29.435 1.00 89.56 124 TRP A CA 1
ATOM 1001 C C . TRP A 1 124 ? -14.048 2.308 29.460 1.00 89.56 124 TRP A C 1
ATOM 1003 O O . TRP A 1 124 ? -14.667 2.423 30.517 1.00 89.56 124 TRP A O 1
ATOM 1013 N N . ASN A 1 125 ? -14.633 1.867 28.347 1.00 86.50 125 ASN A N 1
ATOM 1014 C CA . ASN A 1 125 ? -16.053 1.518 28.285 1.00 86.50 125 ASN A CA 1
ATOM 1015 C C . ASN A 1 125 ? -16.414 0.400 29.273 1.00 86.50 125 ASN A C 1
ATOM 1017 O O . ASN A 1 125 ? -17.437 0.476 29.958 1.00 86.50 125 ASN A O 1
ATOM 1021 N N . LYS A 1 126 ? -15.555 -0.616 29.415 1.00 85.19 126 LYS A N 1
ATOM 1022 C CA . LYS A 1 126 ? -15.741 -1.685 30.407 1.00 85.19 126 LYS A CA 1
ATOM 1023 C C . LYS A 1 126 ? -15.648 -1.156 31.842 1.00 85.19 126 LYS A C 1
ATOM 1025 O O . LYS A 1 126 ? -16.480 -1.519 32.679 1.00 85.19 126 LYS A O 1
ATOM 1030 N N . ALA A 1 127 ? -14.666 -0.302 32.129 1.00 85.94 127 ALA A N 1
ATOM 1031 C CA . ALA A 1 127 ? -14.483 0.301 33.447 1.00 85.94 127 ALA A CA 1
ATOM 1032 C C . ALA A 1 127 ? -15.687 1.178 33.830 1.00 85.94 127 ALA A C 1
ATOM 1034 O O . ALA A 1 127 ? -16.285 0.971 34.888 1.00 85.94 127 ALA A O 1
ATOM 1035 N N . LEU A 1 128 ? -16.121 2.067 32.933 1.00 82.31 128 LEU A N 1
ATOM 1036 C CA . LEU A 1 128 ? -17.299 2.918 33.113 1.00 82.31 128 LEU A CA 1
ATOM 1037 C C . LEU A 1 128 ? -18.580 2.094 33.277 1.00 82.31 128 LEU A C 1
ATOM 1039 O O . LEU A 1 128 ? -19.362 2.355 34.190 1.00 82.31 128 LEU A O 1
ATOM 1043 N N . GLY A 1 129 ? -18.774 1.047 32.471 1.00 81.25 129 GLY A N 1
ATOM 1044 C CA . GLY A 1 129 ? -19.916 0.140 32.611 1.00 81.25 129 GLY A CA 1
ATOM 1045 C C . GLY A 1 129 ? -19.968 -0.546 33.979 1.00 81.25 129 GLY A C 1
ATOM 1046 O O . GLY A 1 129 ? -21.045 -0.712 34.555 1.00 81.25 129 GLY A O 1
ATOM 1047 N N . SER A 1 130 ? -18.810 -0.900 34.543 1.00 80.31 130 SER A N 1
ATOM 1048 C CA . SER A 1 130 ? -18.731 -1.471 35.892 1.00 80.31 130 SER A CA 1
ATOM 1049 C C . SER A 1 130 ? -19.044 -0.449 36.992 1.00 80.31 130 SER A C 1
ATOM 1051 O O . SER A 1 130 ? -19.698 -0.798 37.974 1.00 80.31 130 SER A O 1
ATOM 1053 N N . LEU A 1 131 ? -18.642 0.815 36.809 1.00 76.56 131 LEU A N 1
ATOM 1054 C CA . LEU A 1 131 ? -18.921 1.911 37.741 1.00 76.56 131 LEU A CA 1
ATOM 1055 C C . LEU A 1 131 ? -20.403 2.299 37.736 1.00 76.56 131 LEU A C 1
ATOM 1057 O O . LEU A 1 131 ? -21.000 2.413 38.803 1.00 76.56 131 LEU A O 1
ATOM 1061 N N . VAL A 1 132 ? -21.020 2.416 36.557 1.00 75.31 132 VAL A N 1
ATOM 1062 C CA . VAL A 1 132 ? -22.455 2.721 36.412 1.00 75.31 132 VAL A CA 1
ATOM 1063 C C . VAL A 1 132 ? -23.324 1.631 37.046 1.00 75.31 132 VAL A C 1
ATOM 1065 O O . VAL A 1 132 ? -24.329 1.939 37.676 1.00 75.31 132 VAL A O 1
ATOM 1068 N N . ARG A 1 133 ? -22.931 0.352 36.945 1.00 70.56 133 ARG A N 1
ATOM 1069 C CA . ARG A 1 133 ? -23.646 -0.745 37.627 1.00 70.56 133 ARG A CA 1
ATOM 1070 C C . ARG A 1 133 ? -23.546 -0.681 39.152 1.00 70.56 133 ARG A C 1
ATOM 1072 O O . ARG A 1 133 ? -24.445 -1.175 39.820 1.00 70.56 133 ARG A O 1
ATOM 1079 N N . ARG A 1 134 ? -22.462 -0.122 39.701 1.00 66.88 134 ARG A N 1
ATOM 1080 C CA . ARG A 1 134 ? -22.262 0.001 41.156 1.00 66.88 134 ARG A CA 1
ATOM 1081 C C . ARG A 1 134 ? -22.910 1.256 41.738 1.00 66.88 134 ARG A C 1
ATOM 1083 O O . ARG A 1 134 ? -23.381 1.204 42.865 1.00 66.88 134 ARG A O 1
ATOM 1090 N N . ASN A 1 135 ? -22.963 2.344 40.973 1.00 59.12 135 ASN A N 1
ATOM 1091 C CA . ASN A 1 135 ? -23.507 3.627 41.407 1.00 59.12 135 ASN A CA 1
ATOM 1092 C C . ASN A 1 135 ? -24.697 4.021 40.524 1.00 59.12 135 ASN A C 1
ATOM 1094 O O . ASN A 1 135 ? -24.538 4.733 39.534 1.00 59.12 135 ASN A O 1
ATOM 1098 N N . SER A 1 136 ? -25.902 3.591 40.908 1.00 56.62 136 SER A N 1
ATOM 1099 C CA . SER A 1 136 ? -27.162 3.885 40.205 1.00 56.62 136 SER A CA 1
ATOM 1100 C C . SER A 1 136 ? -27.569 5.371 40.200 1.00 56.62 136 SER A C 1
ATOM 1102 O O . SER A 1 136 ? -28.580 5.716 39.595 1.00 56.62 136 SER A O 1
ATOM 1104 N N . SER A 1 137 ? -26.792 6.259 40.830 1.00 58.53 137 SER A N 1
ATOM 1105 C CA . SER A 1 137 ? -27.096 7.689 40.979 1.00 58.53 137 SER A CA 1
ATOM 1106 C C . SER A 1 137 ? -26.106 8.651 40.303 1.00 58.53 137 SER A C 1
ATOM 1108 O O . SER A 1 137 ? -26.350 9.857 40.304 1.00 58.53 137 SER A O 1
ATOM 1110 N N . ILE A 1 138 ? -25.002 8.176 39.705 1.00 56.31 138 ILE A N 1
ATOM 1111 C CA . ILE A 1 138 ? -24.009 9.075 39.086 1.00 56.31 138 ILE A CA 1
ATOM 1112 C C . ILE A 1 138 ? -24.376 9.352 37.624 1.00 56.31 138 ILE A C 1
ATOM 1114 O O . ILE A 1 138 ? -24.312 8.481 36.756 1.00 56.31 138 ILE A O 1
ATOM 1118 N N . SER A 1 139 ? -24.756 10.604 37.361 1.00 55.69 139 SER A N 1
ATOM 1119 C CA . SER A 1 139 ? -25.110 11.122 36.039 1.00 55.69 139 SER A CA 1
ATOM 1120 C C . SER A 1 139 ? -23.954 10.969 35.038 1.00 55.69 139 SER A C 1
ATOM 1122 O O . SER A 1 139 ? -22.851 11.473 35.258 1.00 55.69 139 SER A O 1
ATOM 1124 N N . ARG A 1 140 ? -24.222 10.298 33.905 1.00 54.50 140 ARG A N 1
ATOM 1125 C CA . ARG A 1 140 ? -23.248 9.955 32.844 1.00 54.50 140 ARG A CA 1
ATOM 1126 C C . ARG A 1 140 ? -22.487 11.153 32.254 1.00 54.50 140 ARG A C 1
ATOM 1128 O O . ARG A 1 140 ? -21.437 10.955 31.652 1.00 54.50 140 ARG A O 1
ATOM 1135 N N . ARG A 1 141 ? -22.989 12.382 32.417 1.00 54.03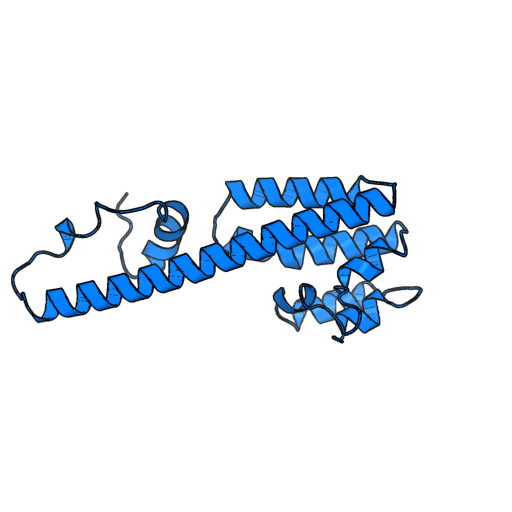 141 ARG A N 1
ATOM 1136 C CA . ARG A 1 141 ? -22.466 13.585 31.742 1.00 54.03 141 ARG A CA 1
ATOM 1137 C C . ARG A 1 141 ? -21.107 14.076 32.260 1.00 54.03 141 ARG A C 1
ATOM 1139 O O . ARG A 1 141 ? -20.418 14.774 31.532 1.00 54.03 141 ARG A O 1
ATOM 1146 N N . HIS A 1 142 ? -20.687 13.699 33.469 1.00 50.72 142 HIS A N 1
ATOM 1147 C CA . HIS A 1 142 ? -19.459 14.244 34.070 1.00 50.72 142 HIS A CA 1
ATOM 1148 C C . HIS A 1 142 ? -18.166 13.461 33.778 1.00 50.72 142 HIS A C 1
ATOM 1150 O O . HIS A 1 142 ? -17.087 13.952 34.095 1.00 50.72 142 HIS A O 1
ATOM 1156 N N . LEU A 1 143 ? -18.239 12.269 33.177 1.00 54.91 143 LEU A N 1
ATOM 1157 C CA . LEU A 1 143 ? -17.084 11.361 33.066 1.00 54.91 143 LEU A CA 1
ATOM 1158 C C . LEU A 1 143 ? -16.306 11.446 31.740 1.00 54.91 143 LEU A C 1
ATOM 1160 O O . LEU A 1 143 ? -15.253 10.829 31.634 1.00 54.91 143 LEU A O 1
ATOM 1164 N N . VAL A 1 144 ? -16.783 12.200 30.742 1.00 53.75 144 VAL A N 1
ATOM 1165 C CA . VAL A 1 144 ? -16.207 12.183 29.376 1.00 53.75 144 VAL A CA 1
ATOM 1166 C C . VAL A 1 144 ? -15.150 13.278 29.142 1.00 53.75 144 VAL A C 1
ATOM 1168 O O . VAL A 1 144 ? -14.373 13.195 28.199 1.00 53.75 144 VAL A O 1
ATOM 1171 N N . LEU A 1 145 ? -15.056 14.291 30.008 1.00 48.41 145 LEU A N 1
ATOM 1172 C CA . LEU A 1 145 ? -14.308 15.521 29.694 1.00 48.41 145 LEU A CA 1
ATOM 1173 C C . LEU A 1 145 ? -12.816 15.532 30.053 1.00 48.41 145 LEU A C 1
ATOM 1175 O O . LEU A 1 145 ?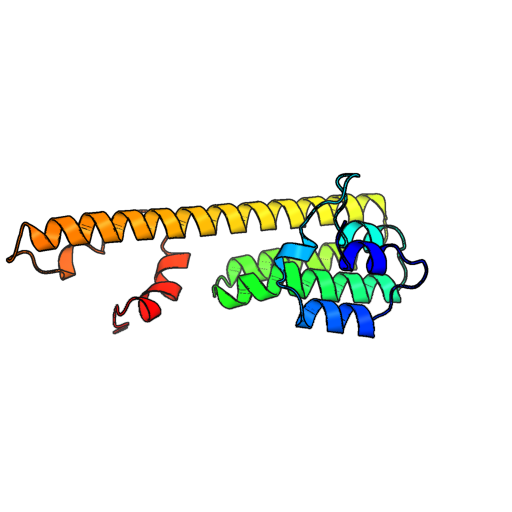 -12.136 16.491 29.711 1.00 48.41 145 LEU A O 1
ATOM 1179 N N . ASN A 1 146 ? -12.274 14.492 30.685 1.00 46.91 146 ASN A N 1
ATOM 1180 C CA . ASN A 1 146 ? -10.865 14.472 31.078 1.00 46.91 146 ASN A CA 1
ATOM 1181 C C . ASN A 1 146 ? -10.239 13.108 30.782 1.00 46.91 146 ASN A C 1
ATOM 1183 O O . ASN A 1 146 ? -10.356 12.214 31.614 1.00 46.91 146 ASN A O 1
ATOM 1187 N N . THR A 1 147 ? -9.575 12.939 29.630 1.00 44.62 147 THR A N 1
ATOM 1188 C CA . THR A 1 147 ? -8.181 12.436 29.527 1.00 44.62 147 THR A CA 1
ATOM 1189 C C . THR A 1 147 ? -7.753 12.027 28.104 1.00 44.62 147 THR A C 1
ATOM 1191 O O . THR A 1 147 ? -8.402 11.236 27.434 1.00 44.62 147 THR A O 1
ATOM 1194 N N . CYS A 1 148 ? -6.545 12.493 27.759 1.00 44.03 148 CYS A N 1
ATOM 1195 C CA . CYS A 1 148 ? -5.556 11.939 26.823 1.00 44.03 148 CYS A CA 1
ATOM 1196 C C . CYS A 1 148 ? -5.793 12.035 25.301 1.00 44.03 148 CYS A C 1
ATOM 1198 O O . CYS A 1 148 ? -6.902 12.214 24.811 1.00 44.03 148 CYS A O 1
ATOM 1200 N N . GLY A 1 149 ? -4.678 11.963 24.557 1.00 45.72 149 GLY A N 1
ATOM 1201 C CA . GLY A 1 149 ? -4.462 12.384 23.159 1.00 45.72 149 GLY A CA 1
ATOM 1202 C C . GLY A 1 149 ? -5.220 11.619 22.068 1.00 45.72 149 GLY A C 1
ATOM 1203 O O . GLY A 1 149 ? -4.829 11.672 20.907 1.00 45.72 149 GLY A O 1
ATOM 1204 N N . SER A 1 150 ? -6.313 10.952 22.426 1.00 46.06 150 SER A N 1
ATOM 1205 C CA . SER A 1 150 ? -7.221 10.184 21.5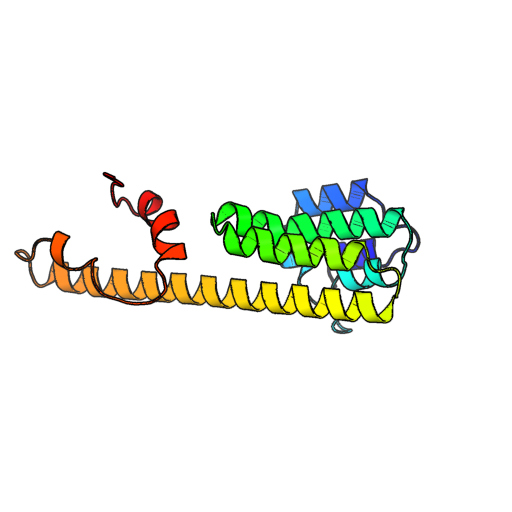66 1.00 46.06 150 SER A CA 1
ATOM 1206 C C . SER A 1 150 ? -8.316 11.044 20.919 1.00 46.06 150 SER A C 1
ATOM 1208 O O . SER A 1 150 ? -9.202 10.513 20.249 1.00 46.06 150 SER A O 1
ATOM 1210 N N . SER A 1 151 ? -8.268 12.370 21.112 1.00 46.75 151 SER A N 1
ATOM 1211 C CA . SER A 1 151 ? -9.269 13.339 20.632 1.00 46.75 151 SER A CA 1
ATOM 1212 C C . SER A 1 151 ? -9.606 13.171 19.142 1.00 46.75 151 SER A C 1
ATOM 1214 O O . SER A 1 151 ? -10.772 13.220 18.762 1.00 46.75 151 SER A O 1
ATOM 1216 N N . CYS A 1 152 ? -8.614 12.854 18.306 1.00 48.06 152 CYS A N 1
ATOM 1217 C CA . CYS A 1 152 ? -8.795 12.673 16.864 1.00 48.06 152 CYS A CA 1
ATOM 1218 C C . CYS A 1 152 ? -9.477 11.357 16.448 1.00 48.06 152 CYS A C 1
ATOM 1220 O O . CYS A 1 152 ? -10.031 11.294 15.355 1.00 48.06 152 CYS A O 1
ATOM 1222 N N . VAL A 1 153 ? -9.456 10.314 17.285 1.00 49.12 153 VAL A N 1
ATOM 1223 C CA . VAL A 1 153 ? -10.178 9.053 17.014 1.00 49.12 153 VAL A CA 1
ATOM 1224 C C . VAL A 1 153 ? -11.573 9.100 17.637 1.00 49.12 153 VAL A C 1
ATOM 1226 O O . VAL A 1 153 ? -12.536 8.598 17.063 1.00 49.12 153 VAL A O 1
ATOM 1229 N N . LEU A 1 154 ? -11.706 9.749 18.794 1.00 49.22 154 LEU A N 1
ATOM 1230 C CA . LEU A 1 154 ? -12.969 9.826 19.523 1.00 49.22 154 LEU A CA 1
ATOM 1231 C C . LEU A 1 154 ? -14.022 10.668 18.803 1.00 49.22 154 LEU A C 1
ATOM 1233 O O . LEU A 1 154 ? -15.179 10.260 18.793 1.00 49.22 154 LEU A O 1
ATOM 1237 N N . SER A 1 155 ? -13.651 11.773 18.149 1.00 54.16 155 SER A N 1
ATOM 1238 C CA . SER A 1 155 ? -14.618 12.610 17.422 1.00 54.16 155 SER A CA 1
ATOM 1239 C C . SER A 1 155 ? -15.337 11.859 16.293 1.00 54.16 155 SER A C 1
ATOM 1241 O O . SER A 1 155 ? -16.528 12.066 16.088 1.00 54.16 155 SER A O 1
ATOM 1243 N N . ASN A 1 156 ? -14.653 10.936 15.608 1.00 49.72 156 ASN A N 1
ATOM 1244 C CA . ASN A 1 156 ? -15.220 10.197 14.472 1.00 49.72 156 ASN A CA 1
ATOM 1245 C C . ASN A 1 156 ? -15.869 8.860 14.864 1.00 49.72 156 ASN A C 1
ATOM 1247 O O . ASN A 1 156 ? -16.687 8.332 14.113 1.00 49.72 156 ASN A O 1
ATOM 1251 N N . VAL A 1 157 ? -15.532 8.303 16.033 1.00 50.53 157 VAL A N 1
ATOM 1252 C CA . VAL A 1 157 ? -16.127 7.052 16.542 1.00 50.53 157 VAL A CA 1
ATOM 1253 C C . VAL A 1 157 ? -17.314 7.324 17.479 1.00 50.53 157 VAL A C 1
ATOM 1255 O O . VAL A 1 157 ? -18.203 6.480 17.589 1.00 50.53 157 VAL A O 1
ATOM 1258 N N . ALA A 1 158 ? -17.384 8.506 18.102 1.00 52.31 158 ALA A N 1
ATOM 1259 C CA . ALA A 1 158 ? -18.477 8.909 18.993 1.00 52.31 158 ALA A CA 1
ATOM 1260 C C . ALA A 1 158 ? -19.892 8.716 18.397 1.00 52.31 158 ALA A C 1
ATOM 1262 O O . ALA A 1 158 ? -20.725 8.131 19.098 1.00 52.31 158 ALA A O 1
ATOM 1263 N N . PRO A 1 159 ? -20.168 9.058 17.117 1.00 54.12 159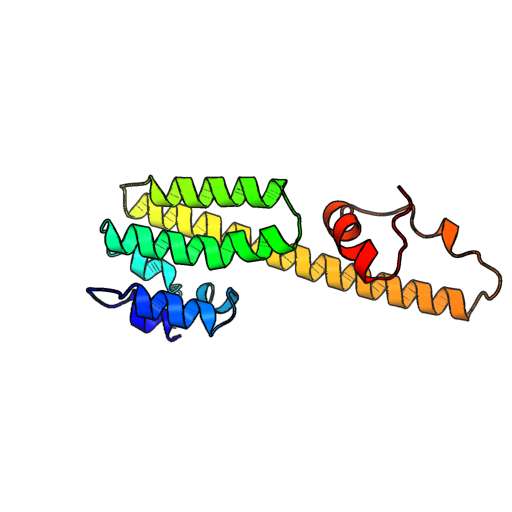 PRO A N 1
ATOM 1264 C CA . PRO A 1 159 ? -21.496 8.859 16.528 1.00 54.12 159 PRO A CA 1
ATOM 1265 C C . PRO A 1 159 ? -21.911 7.383 16.437 1.00 54.12 159 PRO A C 1
ATOM 1267 O O . PRO A 1 159 ? -23.082 7.045 16.581 1.00 54.12 159 PRO A O 1
ATOM 1270 N N . PHE A 1 160 ? -20.953 6.471 16.248 1.00 49.28 160 PHE A N 1
ATOM 1271 C CA . PHE A 1 160 ? -21.218 5.031 16.141 1.00 49.28 160 PHE A CA 1
ATOM 1272 C C . PHE A 1 160 ? -21.411 4.346 17.499 1.00 49.28 160 PHE A C 1
ATOM 1274 O O . PHE A 1 160 ? -21.846 3.197 17.559 1.00 49.28 160 PHE A O 1
ATOM 1281 N N . LEU A 1 161 ? -21.093 5.043 18.590 1.00 50.88 161 LEU A N 1
ATOM 1282 C CA . LEU A 1 161 ? -21.239 4.553 19.960 1.00 50.88 161 LEU A CA 1
ATOM 1283 C C . LEU A 1 161 ? -22.513 5.072 20.645 1.00 50.88 161 LEU A C 1
ATOM 1285 O O . LEU A 1 161 ? -22.709 4.808 21.831 1.00 50.88 161 LEU A O 1
ATOM 1289 N N . GLY A 1 162 ? -23.381 5.783 19.915 1.00 44.44 162 GLY A N 1
ATOM 1290 C CA . GLY A 1 162 ? -24.606 6.367 20.468 1.00 44.44 162 GLY A CA 1
ATOM 1291 C C . GLY A 1 162 ? -24.344 7.557 21.393 1.00 44.44 162 GLY A C 1
ATOM 1292 O O . GLY A 1 162 ? -25.157 7.841 22.271 1.00 44.44 162 GLY A O 1
ATOM 1293 N N . PHE A 1 163 ? -23.198 8.229 21.237 1.00 50.81 163 PHE A N 1
ATOM 1294 C CA . PHE A 1 163 ? -23.030 9.576 21.764 1.00 50.81 163 PHE A CA 1
ATOM 1295 C C . PHE A 1 163 ? -23.628 10.528 20.731 1.00 50.81 163 PHE A C 1
ATOM 1297 O O . PHE A 1 163 ? -23.012 10.776 19.695 1.00 50.81 163 PHE A O 1
ATOM 1304 N N . ASP A 1 164 ? -24.847 11.002 20.988 1.00 41.09 164 ASP A N 1
ATOM 1305 C CA . ASP A 1 164 ? -25.475 12.022 20.155 1.00 41.09 164 ASP A CA 1
ATOM 1306 C C . ASP A 1 164 ? -24.568 13.258 20.109 1.00 41.09 164 ASP A C 1
ATOM 1308 O O . ASP A 1 164 ? -24.198 13.844 21.130 1.00 41.09 164 ASP A O 1
ATOM 1312 N N . SER A 1 165 ? -24.157 13.590 18.890 1.00 45.97 165 SER A N 1
ATOM 1313 C CA . SER A 1 165 ? -23.366 14.764 18.553 1.00 45.97 165 SER A CA 1
ATOM 1314 C C . SER A 1 165 ? -24.301 15.968 18.452 1.00 45.97 165 SER A C 1
ATOM 1316 O O . SER A 1 165 ? -24.614 16.411 17.351 1.00 45.97 165 SER A O 1
ATOM 1318 N N . ASP A 1 166 ? -24.740 16.498 19.591 1.00 45.47 166 ASP A N 1
ATOM 1319 C CA . ASP A 1 166 ? -25.318 17.843 19.643 1.00 45.47 166 ASP A CA 1
ATOM 1320 C C . ASP A 1 166 ? -24.172 18.863 19.763 1.00 45.47 166 ASP A C 1
ATOM 1322 O O . ASP A 1 166 ? -23.798 19.283 20.862 1.00 45.47 166 ASP A O 1
ATOM 1326 N N . TYR A 1 167 ? -23.590 19.214 18.614 1.00 48.16 167 TYR A N 1
ATOM 1327 C CA . TYR A 1 167 ? -22.800 20.431 18.401 1.00 48.16 167 TYR A CA 1
ATOM 1328 C C . TYR A 1 167 ? -23.358 21.186 17.199 1.00 48.16 167 TYR A C 1
ATOM 1330 O O . TYR A 1 167 ? -23.582 20.533 16.154 1.00 48.16 167 TYR A O 1
#

Secondary structure (DSSP, 8-state):
--HHHHHHHSSS--HHHHHHHHHHS-GGGGG-B-TTS-BHHHHHHHS--HHHHHHHHHHHIIIIIHHHHHTT-HHHHHHHHHHHHHHHS---HHHHHHHHHHHHHHHHHHHHHHHHHHHHHHHHHHHHHHHHHH-TT--GGGSSS---S-HHHHHHHGGGGT-----

Radius of gyration: 20.58 Å; chains: 1; bounding box: 44×36×59 Å